Protein AF-A0A6Y5JWX9-F1 (afdb_monomer)

Organism: NCBI:txid399586

Sequence (65 aa):
CTEGGTRRRLKLELRSRGFDGSDEEIDILKRGGGLRFGQSALIYRSGRLQEKQNEPMQELWPGWL

Secondary structure (DSSP, 8-state):
--HHHHHHHHHHHHHTTT----HHHHHHHHTT-EEEETTEEEEEETTEEEEEE--GGGG--TT--

pLDDT: mean 78.92, std 12.76, range [42.25, 89.69]

Mean predicted aligned error: 8.69 Å

Structure (mmCIF, N/CA/C/O backbone):
data_AF-A0A6Y5JWX9-F1
#
_entry.id   AF-A0A6Y5JWX9-F1
#
loop_
_atom_site.group_PDB
_atom_site.id
_atom_site.type_symbol
_atom_site.label_atom_id
_atom_site.label_alt_id
_atom_site.label_comp_id
_atom_site.label_asym_id
_atom_site.label_entity_id
_atom_site.label_seq_id
_atom_site.pdbx_PDB_ins_code
_atom_site.Cartn_x
_atom_site.Cartn_y
_atom_site.Cartn_z
_atom_site.occupancy
_atom_site.B_iso_or_equiv
_atom_site.auth_seq_id
_atom_site.auth_comp_id
_atom_site.auth_asym_id
_atom_site.auth_atom_id
_atom_site.pdbx_PDB_model_num
ATOM 1 N N . CYS A 1 1 ? -17.995 -1.591 10.861 1.00 42.25 1 CYS A N 1
ATOM 2 C CA . CYS A 1 1 ? -16.684 -2.165 10.486 1.00 42.25 1 CYS A CA 1
ATOM 3 C C . CYS A 1 1 ? -15.904 -1.096 9.732 1.00 42.25 1 CYS A C 1
ATOM 5 O O . CYS A 1 1 ? -16.395 -0.607 8.728 1.00 42.25 1 CYS A O 1
ATOM 7 N N . THR A 1 2 ? -14.794 -0.602 10.274 1.00 54.88 2 THR A N 1
ATOM 8 C CA . THR A 1 2 ? -14.198 0.671 9.839 1.00 54.88 2 THR A CA 1
ATOM 9 C C . THR A 1 2 ? -13.342 0.514 8.581 1.00 54.88 2 THR A C 1
ATOM 11 O O . THR A 1 2 ? -12.132 0.313 8.652 1.00 54.88 2 THR A O 1
ATOM 14 N N . GLU A 1 3 ? -13.948 0.698 7.407 1.00 58.75 3 GLU A N 1
ATOM 15 C CA . GLU A 1 3 ? -13.222 0.844 6.133 1.00 58.75 3 GLU A CA 1
ATOM 16 C C . GLU A 1 3 ? -12.152 1.956 6.186 1.00 58.75 3 GLU A C 1
ATOM 18 O O . GLU A 1 3 ? -11.099 1.845 5.553 1.00 58.75 3 GLU A O 1
ATOM 23 N N . GLY A 1 4 ? -12.356 2.978 7.028 1.00 63.56 4 GLY A N 1
ATOM 24 C CA . GLY A 1 4 ? -11.367 4.028 7.297 1.00 63.56 4 GLY A CA 1
ATOM 25 C C . GLY A 1 4 ? -10.122 3.565 8.070 1.00 63.56 4 GLY A C 1
ATOM 26 O O . GLY A 1 4 ? -9.043 4.125 7.880 1.00 63.56 4 GLY A O 1
ATOM 27 N N . GLY A 1 5 ? -10.226 2.520 8.901 1.00 78.94 5 GLY A N 1
ATOM 28 C CA . GLY A 1 5 ? -9.095 1.997 9.679 1.00 78.94 5 GLY A CA 1
ATOM 29 C C . GLY A 1 5 ? -8.097 1.235 8.808 1.00 78.94 5 GLY A C 1
ATOM 30 O O . GLY A 1 5 ? -6.886 1.428 8.914 1.00 78.94 5 GLY A O 1
ATOM 31 N N . THR A 1 6 ? -8.616 0.432 7.881 1.00 79.81 6 THR A N 1
ATOM 32 C CA . THR A 1 6 ? -7.813 -0.350 6.935 1.00 79.81 6 THR A CA 1
ATOM 33 C C . THR A 1 6 ? -7.015 0.545 5.994 1.00 79.81 6 THR A C 1
ATOM 35 O O . THR A 1 6 ? -5.814 0.343 5.826 1.00 79.81 6 THR A O 1
ATOM 38 N N . ARG A 1 7 ? -7.650 1.588 5.439 1.00 81.38 7 ARG A N 1
ATOM 39 C CA . ARG A 1 7 ? -6.986 2.565 4.560 1.00 81.38 7 ARG A CA 1
ATOM 40 C C . ARG A 1 7 ? -5.857 3.290 5.286 1.00 81.38 7 ARG A C 1
ATOM 42 O O . ARG A 1 7 ? -4.751 3.385 4.767 1.00 81.38 7 ARG A O 1
ATOM 49 N N . ARG A 1 8 ? -6.111 3.752 6.515 1.00 84.06 8 ARG A N 1
ATOM 50 C CA . ARG A 1 8 ? -5.104 4.450 7.325 1.00 84.06 8 ARG A CA 1
ATOM 51 C C . ARG A 1 8 ? -3.919 3.546 7.672 1.00 84.06 8 ARG A C 1
ATOM 53 O O . ARG A 1 8 ? -2.784 4.012 7.639 1.00 84.06 8 ARG A O 1
ATOM 60 N N . ARG A 1 9 ? -4.164 2.260 7.950 1.00 84.75 9 ARG A N 1
ATOM 61 C CA . ARG A 1 9 ? -3.088 1.290 8.194 1.00 84.75 9 ARG A CA 1
ATOM 62 C C . ARG A 1 9 ? -2.265 1.019 6.935 1.00 84.75 9 ARG A C 1
ATOM 64 O O . ARG A 1 9 ? -1.045 1.046 7.018 1.00 84.75 9 ARG A O 1
ATOM 71 N N . LEU A 1 10 ? -2.916 0.855 5.783 1.00 86.31 10 LEU A N 1
ATOM 72 C CA . LEU A 1 10 ? -2.232 0.680 4.499 1.00 86.31 10 LEU A CA 1
ATOM 73 C C . LEU A 1 10 ? -1.347 1.875 4.140 1.00 86.31 10 LEU A C 1
ATOM 75 O O . LEU A 1 10 ? -0.202 1.666 3.761 1.00 86.31 10 LEU A O 1
ATOM 79 N N . LYS A 1 11 ? -1.817 3.112 4.349 1.00 88.88 11 LYS A N 1
ATOM 80 C CA . LYS A 1 11 ? -0.991 4.320 4.154 1.00 88.88 11 LYS A CA 1
ATOM 81 C C . LYS A 1 11 ? 0.299 4.281 4.966 1.00 88.88 11 LYS A C 1
ATOM 83 O O . LYS A 1 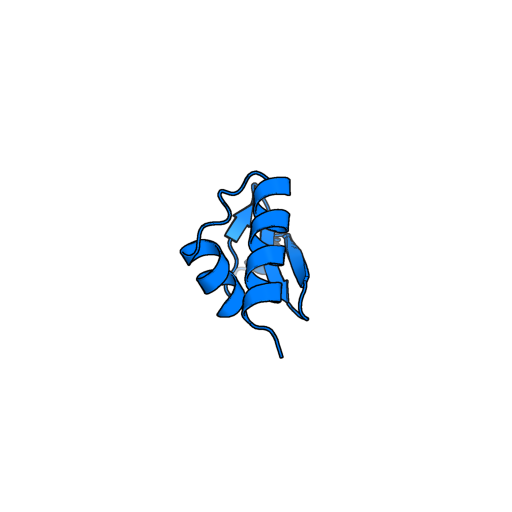11 ? 1.367 4.577 4.443 1.00 88.88 11 LYS A O 1
ATOM 88 N N . LEU A 1 12 ? 0.203 3.910 6.242 1.00 88.06 12 LEU A N 1
ATOM 89 C CA . LEU A 1 12 ? 1.367 3.820 7.126 1.00 88.06 12 LEU A CA 1
ATOM 90 C C . LEU A 1 12 ? 2.324 2.704 6.693 1.00 88.06 12 LEU A C 1
ATOM 92 O O . LEU A 1 12 ? 3.531 2.921 6.632 1.00 88.06 12 LEU A O 1
ATOM 96 N N . GLU A 1 13 ? 1.786 1.533 6.356 1.00 87.62 13 GLU A N 1
ATOM 97 C CA . GLU A 1 13 ? 2.566 0.386 5.887 1.00 87.62 13 GLU A CA 1
ATOM 98 C C . GLU A 1 13 ? 3.284 0.650 4.557 1.00 87.62 13 GLU A C 1
ATOM 100 O O . GLU A 1 13 ? 4.407 0.181 4.373 1.00 87.62 13 GLU A O 1
ATOM 105 N N . LEU A 1 14 ? 2.652 1.404 3.655 1.00 88.94 14 LEU A N 1
ATOM 106 C CA . LEU A 1 14 ? 3.222 1.837 2.380 1.00 88.94 14 LEU A CA 1
ATOM 107 C C . LEU A 1 14 ? 4.333 2.871 2.593 1.00 88.94 14 LEU A C 1
ATOM 109 O O . LEU A 1 14 ? 5.451 2.661 2.125 1.00 88.94 14 LEU A O 1
ATOM 113 N N . ARG A 1 15 ? 4.082 3.920 3.389 1.00 88.75 15 ARG A N 1
ATOM 114 C CA . ARG A 1 15 ? 5.099 4.941 3.709 1.00 88.75 15 ARG A CA 1
ATOM 115 C C . ARG A 1 15 ? 6.320 4.359 4.408 1.00 88.75 15 ARG A C 1
ATOM 117 O O . ARG A 1 15 ? 7.438 4.752 4.098 1.00 88.75 15 ARG A O 1
ATOM 124 N N . SER A 1 16 ? 6.131 3.382 5.295 1.00 85.88 16 SER A N 1
ATOM 125 C CA . SER A 1 16 ? 7.248 2.684 5.947 1.00 85.88 16 SER A CA 1
ATOM 126 C C . SER A 1 16 ? 8.130 1.901 4.969 1.00 85.88 16 SER A C 1
ATOM 128 O O . SER A 1 16 ? 9.272 1.601 5.301 1.00 85.88 16 SER A O 1
ATOM 130 N N . ARG A 1 17 ? 7.604 1.550 3.792 1.00 82.81 17 ARG A N 1
ATOM 131 C CA . ARG A 1 17 ? 8.313 0.829 2.728 1.00 82.81 17 ARG A CA 1
ATOM 132 C C . ARG A 1 17 ? 8.799 1.760 1.610 1.00 82.81 17 ARG A C 1
ATOM 134 O O . ARG A 1 17 ? 9.326 1.277 0.620 1.00 82.81 17 ARG A O 1
ATOM 141 N N . GLY A 1 18 ? 8.643 3.078 1.763 1.00 85.44 18 GLY A N 1
ATOM 142 C CA . GLY A 1 18 ? 9.094 4.072 0.783 1.00 85.44 18 GLY A CA 1
ATOM 143 C C . GLY A 1 18 ? 8.089 4.401 -0.324 1.00 85.44 18 GLY A C 1
ATOM 144 O O . GLY A 1 18 ? 8.456 5.083 -1.275 1.00 85.44 18 GLY A O 1
ATOM 145 N N . PHE A 1 19 ? 6.838 3.951 -0.206 1.00 85.62 19 PHE A N 1
ATOM 146 C CA . PHE A 1 19 ? 5.749 4.372 -1.094 1.00 85.62 19 PHE A CA 1
ATOM 147 C C . PHE A 1 19 ? 5.088 5.652 -0.589 1.00 85.62 19 PHE A C 1
ATOM 149 O O . PHE A 1 19 ? 5.180 5.996 0.591 1.00 85.62 19 PHE A O 1
ATOM 156 N N . ASP A 1 20 ? 4.363 6.334 -1.469 1.00 87.38 20 ASP A N 1
ATOM 157 C CA . ASP A 1 20 ? 3.632 7.547 -1.103 1.00 87.38 20 ASP A CA 1
ATOM 158 C C . ASP A 1 20 ? 2.456 7.230 -0.154 1.00 87.38 20 ASP A C 1
ATOM 160 O O . ASP A 1 20 ? 2.135 8.000 0.758 1.00 87.38 20 ASP A O 1
ATOM 164 N N . GLY A 1 21 ? 1.863 6.037 -0.286 1.00 85.56 21 GLY A N 1
ATOM 165 C CA . GLY A 1 21 ? 0.627 5.698 0.417 1.00 85.56 21 GLY A CA 1
ATOM 166 C C . GLY A 1 21 ? -0.558 6.427 -0.211 1.00 85.56 21 GLY A C 1
ATOM 167 O O . GLY A 1 21 ? -1.500 6.832 0.481 1.00 85.56 21 GLY A O 1
ATOM 168 N N . SER A 1 22 ? -0.485 6.619 -1.522 1.00 88.38 22 SER A N 1
ATOM 169 C CA . SER A 1 22 ? -1.480 7.310 -2.312 1.00 88.38 22 SER A CA 1
ATOM 170 C C . SER A 1 22 ? -2.777 6.511 -2.367 1.00 88.38 22 SER A C 1
ATOM 172 O O . SER A 1 22 ? -2.827 5.288 -2.210 1.00 88.38 22 SER A O 1
ATOM 174 N N . ASP A 1 23 ? -3.877 7.222 -2.565 1.00 87.62 23 ASP A N 1
ATOM 175 C CA . ASP A 1 23 ? -5.198 6.606 -2.569 1.00 87.62 23 ASP A CA 1
ATOM 176 C C . ASP A 1 23 ? -5.394 5.640 -3.742 1.00 87.62 23 ASP A C 1
ATOM 178 O O . ASP A 1 23 ? -6.067 4.627 -3.572 1.00 87.62 23 ASP A O 1
ATOM 182 N N . GLU A 1 24 ? -4.731 5.899 -4.869 1.00 88.69 24 GLU A N 1
ATOM 183 C CA . GLU A 1 24 ? -4.660 4.997 -6.021 1.00 88.69 24 GLU A CA 1
ATOM 184 C C . GLU A 1 24 ? -3.926 3.688 -5.693 1.00 88.69 24 GLU A C 1
ATOM 186 O O . GLU A 1 24 ? -4.442 2.606 -5.959 1.00 88.69 24 GLU A O 1
ATOM 191 N N . GLU A 1 25 ? -2.766 3.765 -5.034 1.00 88.69 25 GLU A N 1
ATOM 192 C CA . GLU A 1 25 ? -1.979 2.595 -4.622 1.00 88.69 25 GLU A CA 1
ATOM 193 C C . GLU A 1 25 ? -2.785 1.665 -3.710 1.00 88.69 25 GLU A C 1
ATOM 195 O O . GLU A 1 25 ? -2.793 0.441 -3.865 1.00 88.69 25 GLU A O 1
ATOM 200 N N . ILE A 1 26 ? -3.518 2.257 -2.767 1.00 88.62 26 ILE A N 1
ATOM 201 C CA . ILE A 1 26 ? -4.410 1.518 -1.875 1.00 88.62 26 ILE A CA 1
ATOM 202 C C . ILE A 1 26 ? -5.571 0.909 -2.648 1.00 88.62 26 ILE A C 1
ATOM 204 O O . ILE A 1 26 ? -5.971 -0.214 -2.344 1.00 88.62 26 ILE A O 1
ATOM 208 N N . ASP A 1 27 ? -6.133 1.632 -3.611 1.00 89.62 27 ASP A N 1
ATOM 209 C CA . ASP A 1 27 ? -7.247 1.138 -4.409 1.00 89.62 27 ASP A CA 1
ATOM 210 C C . ASP A 1 27 ? -6.823 -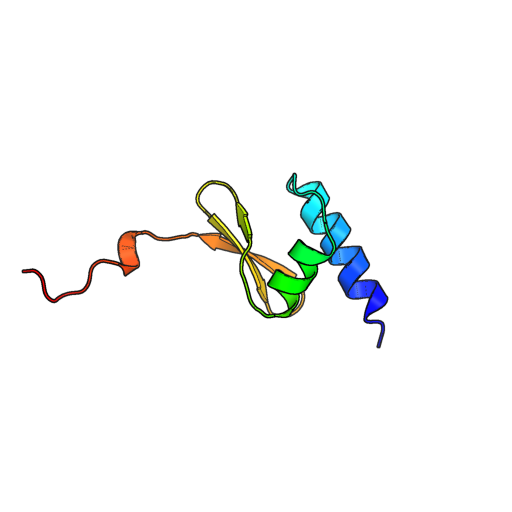0.067 -5.262 1.00 89.62 27 ASP A C 1
ATOM 212 O O . ASP A 1 27 ? -7.503 -1.093 -5.246 1.00 89.62 27 ASP A O 1
ATOM 216 N N . ILE A 1 28 ? -5.640 -0.011 -5.888 1.00 89.62 28 ILE A N 1
ATOM 217 C CA . ILE A 1 28 ? -5.017 -1.139 -6.601 1.00 89.62 28 ILE A CA 1
ATOM 218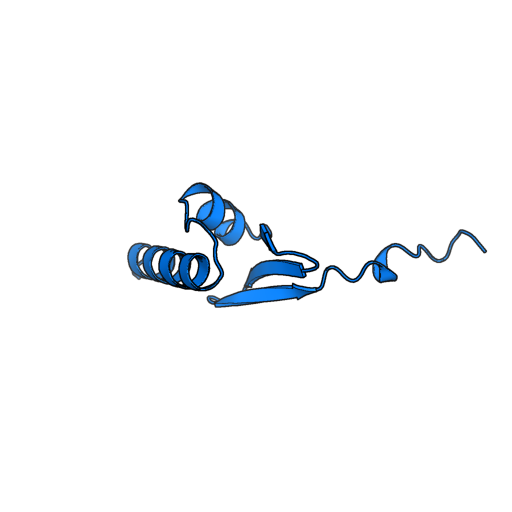 C C . ILE A 1 28 ? -4.908 -2.355 -5.678 1.00 89.62 28 ILE A C 1
ATOM 220 O O . ILE A 1 28 ? -5.375 -3.442 -6.020 1.00 89.62 28 ILE A O 1
ATOM 224 N N . LEU A 1 29 ? -4.351 -2.170 -4.481 1.00 89.25 29 LEU A N 1
ATOM 225 C CA . LEU A 1 29 ? -4.203 -3.230 -3.485 1.00 89.25 29 LEU A CA 1
ATOM 226 C C . LEU A 1 29 ? -5.557 -3.798 -3.031 1.00 89.25 29 LEU A C 1
ATOM 228 O O . LEU A 1 29 ? -5.723 -5.014 -2.941 1.00 89.25 29 LEU A O 1
ATOM 232 N N . LYS A 1 30 ? -6.556 -2.942 -2.782 1.00 86.00 30 LYS A N 1
ATOM 233 C CA . LYS A 1 30 ? -7.910 -3.366 -2.387 1.00 86.00 30 LYS A C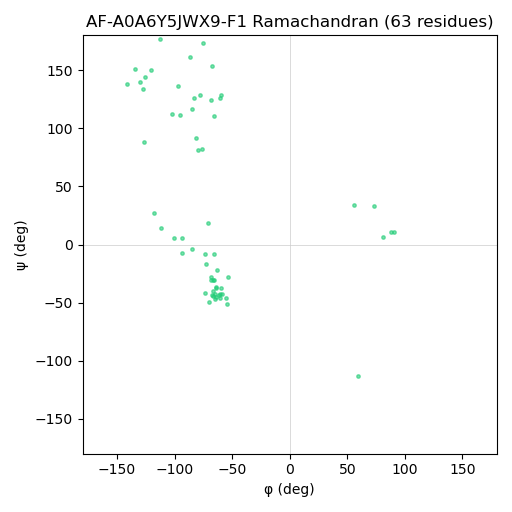A 1
ATOM 234 C C . LYS A 1 30 ? -8.638 -4.122 -3.499 1.00 86.00 30 LYS A C 1
ATOM 236 O O . LYS A 1 30 ? -9.434 -5.002 -3.183 1.00 86.00 30 LYS A O 1
ATOM 241 N N . ARG A 1 31 ? -8.354 -3.818 -4.769 1.00 87.12 31 ARG A N 1
ATOM 242 C CA . ARG A 1 31 ? -8.856 -4.565 -5.935 1.00 87.12 31 ARG A CA 1
ATOM 243 C C . ARG A 1 31 ? -8.167 -5.923 -6.123 1.00 87.12 31 ARG A C 1
ATOM 245 O O . ARG A 1 31 ? -8.611 -6.705 -6.956 1.00 87.12 31 ARG A O 1
ATOM 252 N N . GLY A 1 32 ? -7.111 -6.214 -5.359 1.00 83.88 32 GLY A N 1
ATOM 253 C CA . GLY A 1 32 ? -6.306 -7.432 -5.491 1.00 83.88 32 GLY A CA 1
ATOM 254 C C . GLY A 1 32 ? -5.123 -7.295 -6.454 1.00 83.88 32 GLY A C 1
ATOM 255 O O . GLY A 1 32 ? -4.500 -8.297 -6.801 1.00 83.88 32 GLY A O 1
ATOM 256 N N . GLY A 1 33 ? -4.808 -6.072 -6.883 1.00 85.75 33 GLY A N 1
ATOM 257 C CA . GLY A 1 33 ? -3.606 -5.760 -7.646 1.00 85.75 33 GLY A CA 1
ATOM 258 C C . GLY A 1 33 ? -2.344 -5.750 -6.781 1.00 85.75 33 GLY A C 1
ATOM 259 O O . GLY A 1 33 ? -2.395 -5.859 -5.552 1.00 85.75 33 GLY A O 1
ATOM 260 N N . GLY A 1 34 ? -1.197 -5.612 -7.447 1.00 88.31 34 GLY A N 1
ATOM 261 C CA . GLY A 1 34 ? 0.107 -5.510 -6.802 1.00 88.31 34 GLY A CA 1
ATOM 262 C C . GLY A 1 34 ? 0.874 -4.266 -7.235 1.00 88.31 34 GLY A C 1
ATOM 263 O O . GLY A 1 34 ? 0.802 -3.865 -8.395 1.00 88.31 34 GLY A O 1
ATOM 264 N N . LEU A 1 35 ? 1.616 -3.668 -6.307 1.00 88.56 35 LEU A N 1
ATOM 265 C CA . LEU A 1 35 ? 2.504 -2.534 -6.560 1.00 88.56 35 LEU A CA 1
ATOM 266 C C . LEU A 1 35 ? 3.927 -3.038 -6.759 1.00 88.56 35 LEU A C 1
ATOM 268 O O . LEU A 1 35 ? 4.389 -3.884 -6.001 1.00 88.56 35 LEU A O 1
ATOM 272 N N . ARG A 1 36 ? 4.644 -2.517 -7.754 1.00 84.25 36 ARG A N 1
ATOM 273 C CA . ARG A 1 36 ? 6.040 -2.901 -7.993 1.00 84.25 36 ARG A CA 1
ATOM 274 C C . ARG A 1 36 ? 6.925 -2.381 -6.854 1.00 84.25 36 ARG A C 1
ATOM 276 O O . ARG A 1 36 ? 6.953 -1.182 -6.602 1.00 84.25 36 ARG A O 1
ATOM 283 N N . PHE A 1 37 ? 7.666 -3.274 -6.206 1.00 84.31 37 PHE A N 1
ATOM 284 C CA . PHE A 1 37 ? 8.597 -2.971 -5.122 1.00 84.31 37 PHE A CA 1
ATOM 285 C C . PHE A 1 37 ? 9.984 -3.549 -5.430 1.00 84.31 37 PHE A C 1
ATOM 287 O O . PHE A 1 37 ? 10.304 -4.683 -5.086 1.00 84.31 37 PHE A O 1
ATOM 294 N N . GLY A 1 38 ? 10.820 -2.782 -6.132 1.00 81.75 38 GLY A N 1
ATOM 295 C CA . GLY A 1 38 ? 12.127 -3.270 -6.578 1.00 81.75 38 GLY A CA 1
ATOM 296 C C . GLY A 1 38 ? 11.994 -4.503 -7.481 1.00 81.75 38 GLY A C 1
ATOM 297 O O . GLY A 1 38 ? 11.470 -4.396 -8.589 1.00 81.75 38 GLY A O 1
ATOM 298 N N . GLN A 1 39 ? 12.466 -5.660 -7.001 1.00 80.31 39 GLN A N 1
ATOM 299 C CA . GLN A 1 39 ? 12.372 -6.962 -7.686 1.00 80.31 39 GLN A CA 1
ATOM 300 C C . GLN A 1 39 ? 11.140 -7.791 -7.270 1.00 80.31 39 GLN A C 1
ATOM 302 O O . GLN A 1 39 ? 10.861 -8.837 -7.855 1.00 80.31 39 GLN A O 1
ATOM 307 N N . SER A 1 40 ? 10.392 -7.342 -6.263 1.00 83.31 40 SER A N 1
ATOM 308 C CA . SER A 1 40 ? 9.164 -7.972 -5.785 1.00 83.31 40 SER A CA 1
ATOM 309 C C . SER A 1 40 ? 7.951 -7.078 -6.071 1.00 83.31 40 SER A C 1
ATOM 311 O O . SER A 1 40 ? 8.057 -5.990 -6.641 1.00 83.31 40 SER A O 1
ATOM 313 N N . ALA A 1 41 ? 6.758 -7.557 -5.737 1.00 87.56 41 ALA A N 1
ATOM 314 C CA . ALA A 1 41 ? 5.517 -6.807 -5.815 1.00 87.56 41 ALA A CA 1
ATOM 315 C C . ALA A 1 41 ? 4.790 -6.862 -4.470 1.00 87.56 41 ALA A C 1
ATOM 317 O O . ALA A 1 41 ? 4.635 -7.928 -3.887 1.00 87.56 41 ALA A O 1
ATOM 318 N N . LEU A 1 42 ? 4.296 -5.736 -3.971 1.00 89.19 42 LEU A N 1
ATOM 319 C CA . LEU A 1 42 ? 3.450 -5.698 -2.784 1.00 89.19 42 LEU A CA 1
ATOM 320 C C . LEU A 1 42 ? 2.009 -5.988 -3.169 1.00 89.19 42 LEU A C 1
ATOM 322 O O . LEU A 1 42 ? 1.448 -5.301 -4.013 1.00 89.19 42 LEU A O 1
ATOM 326 N N . ILE A 1 43 ? 1.397 -6.966 -2.516 1.00 89.69 43 ILE A N 1
ATOM 327 C CA . ILE A 1 43 ? -0.011 -7.324 -2.675 1.00 89.69 43 ILE A CA 1
ATOM 328 C C . ILE A 1 43 ? -0.732 -7.189 -1.338 1.00 89.69 43 ILE A C 1
ATOM 330 O O . ILE A 1 43 ? -0.149 -7.397 -0.272 1.00 89.69 43 ILE A O 1
ATOM 334 N N . TYR A 1 44 ? -2.023 -6.877 -1.373 1.00 88.00 44 TYR A N 1
ATOM 335 C CA . TYR A 1 44 ? -2.848 -6.888 -0.172 1.00 88.00 44 TYR A CA 1
ATOM 336 C C . TYR A 1 44 ? -3.702 -8.146 -0.144 1.00 88.00 44 TYR A C 1
ATOM 338 O O . TYR A 1 44 ? -4.593 -8.338 -0.969 1.00 88.00 44 TYR A O 1
ATOM 346 N N . ARG A 1 45 ? -3.416 -9.029 0.813 1.00 84.62 45 ARG A N 1
ATOM 347 C CA . ARG A 1 45 ? -4.092 -10.321 0.935 1.00 84.62 45 ARG A CA 1
ATOM 348 C C . ARG A 1 45 ? -4.329 -10.654 2.398 1.00 84.62 45 ARG A C 1
ATOM 350 O O . ARG A 1 45 ? -3.467 -10.432 3.247 1.00 84.62 45 ARG A O 1
ATOM 357 N N . SER A 1 46 ? -5.514 -11.184 2.694 1.00 82.69 46 SER A N 1
ATOM 358 C CA . SER A 1 46 ? -5.917 -11.577 4.053 1.00 82.69 46 SER A CA 1
ATOM 359 C C . SER A 1 46 ? -5.825 -10.435 5.076 1.00 82.69 46 SER A C 1
ATOM 361 O O . SER A 1 46 ? -5.488 -10.643 6.239 1.00 82.69 46 SER A O 1
ATOM 363 N N . GLY A 1 47 ? -6.097 -9.202 4.640 1.00 81.25 47 GLY A N 1
ATOM 364 C CA . GLY A 1 47 ? -6.094 -8.038 5.521 1.00 81.25 47 GLY A CA 1
ATOM 365 C C . GLY A 1 47 ? -4.710 -7.442 5.814 1.00 81.25 47 GLY A C 1
ATOM 366 O O . GLY A 1 47 ? -4.615 -6.540 6.653 1.00 81.25 47 GLY A O 1
ATOM 367 N N . ARG A 1 48 ? -3.647 -7.928 5.159 1.00 84.38 48 ARG A N 1
ATOM 368 C CA . ARG A 1 48 ? -2.253 -7.511 5.380 1.00 84.38 48 ARG A CA 1
ATOM 369 C C . ARG A 1 48 ? -1.517 -7.259 4.066 1.00 84.38 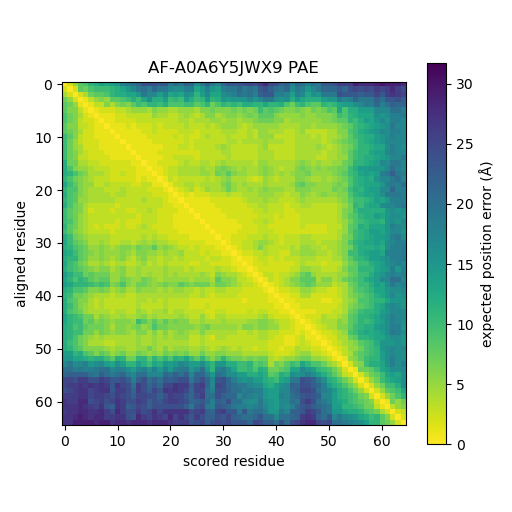48 ARG A C 1
ATOM 371 O O . ARG A 1 48 ? -1.832 -7.877 3.049 1.00 84.38 48 ARG A O 1
ATOM 378 N N . LEU A 1 49 ? -0.538 -6.359 4.110 1.00 86.62 49 LEU A N 1
ATOM 379 C CA . LEU A 1 49 ? 0.382 -6.124 3.003 1.00 86.62 49 LEU A CA 1
ATOM 380 C C . LEU A 1 49 ? 1.443 -7.236 2.986 1.00 86.62 49 LEU A C 1
ATOM 382 O O . LEU A 1 49 ? 2.039 -7.534 4.020 1.00 86.62 49 LEU A O 1
ATOM 386 N N . GLN A 1 50 ? 1.642 -7.875 1.837 1.00 88.44 50 GLN A N 1
ATOM 387 C CA . GLN A 1 50 ? 2.578 -8.982 1.653 1.00 88.44 50 GLN A CA 1
ATOM 388 C C . GLN A 1 50 ? 3.458 -8.725 0.434 1.00 88.44 50 GLN A C 1
ATOM 390 O O . GLN A 1 50 ? 2.973 -8.270 -0.598 1.00 88.44 50 GLN A O 1
ATOM 395 N N . GLU A 1 51 ? 4.741 -9.048 0.542 1.00 88.38 51 GLU A N 1
ATOM 396 C CA . GLU A 1 51 ? 5.676 -9.012 -0.580 1.00 88.38 51 GLU A CA 1
ATOM 397 C C . GLU A 1 51 ? 5.589 -10.330 -1.345 1.00 88.38 51 GLU A C 1
ATOM 399 O O . GLU A 1 51 ? 5.875 -11.407 -0.825 1.00 88.38 51 GLU A O 1
ATOM 404 N N . LYS A 1 52 ? 5.163 -10.247 -2.597 1.00 84.81 52 LYS A N 1
ATOM 405 C CA . LYS A 1 52 ? 5.187 -11.331 -3.564 1.00 84.81 52 LYS A CA 1
ATOM 406 C C . LYS A 1 52 ? 6.461 -11.188 -4.384 1.00 84.81 52 LYS A C 1
ATOM 408 O O . LYS A 1 52 ? 6.586 -10.249 -5.164 1.00 84.81 52 LYS A O 1
ATOM 413 N N . GLN A 1 53 ? 7.408 -12.108 -4.220 1.00 76.56 53 GLN A N 1
ATOM 414 C CA . GLN A 1 53 ? 8.550 -12.178 -5.129 1.00 76.56 53 GLN A CA 1
ATOM 415 C C . GLN A 1 53 ? 8.025 -12.410 -6.543 1.00 76.56 53 GLN A C 1
ATOM 417 O O . GLN A 1 53 ? 7.186 -13.287 -6.771 1.00 76.56 53 GLN A O 1
ATOM 422 N N . ASN A 1 54 ? 8.469 -11.573 -7.474 1.00 64.25 54 ASN A N 1
ATOM 423 C CA . ASN A 1 54 ? 8.179 -11.783 -8.873 1.00 64.25 54 ASN A CA 1
ATOM 424 C C . ASN A 1 54 ? 9.174 -12.845 -9.329 1.00 64.25 54 ASN A C 1
ATOM 426 O O . ASN A 1 54 ? 10.254 -12.501 -9.784 1.00 64.25 54 A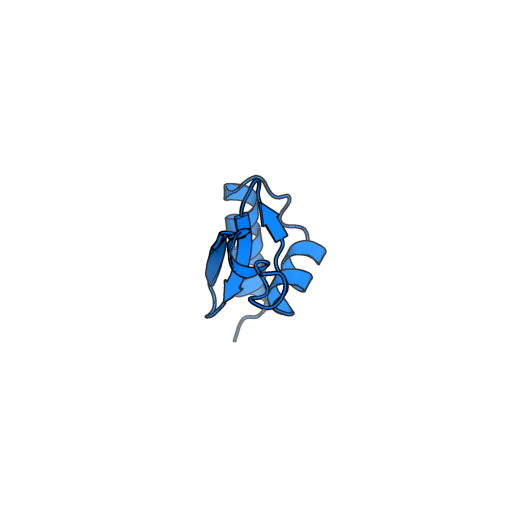SN A O 1
ATOM 430 N N . GLU A 1 55 ? 8.889 -14.122 -9.068 1.00 58.84 55 GLU A N 1
ATOM 431 C CA . GLU A 1 55 ? 9.758 -15.189 -9.550 1.00 58.84 55 GLU A CA 1
ATOM 432 C C . GLU A 1 55 ? 9.677 -15.202 -11.082 1.00 58.84 55 GLU A C 1
ATOM 434 O O . GLU A 1 55 ? 8.636 -15.591 -11.619 1.00 58.84 55 GLU A O 1
ATOM 439 N N . PRO A 1 56 ? 10.745 -14.822 -11.813 1.00 56.78 56 PRO A N 1
ATOM 440 C CA . PRO A 1 56 ? 10.759 -14.940 -13.272 1.00 56.78 56 PRO A CA 1
ATOM 441 C C . PRO A 1 56 ? 10.711 -16.411 -13.723 1.00 56.78 56 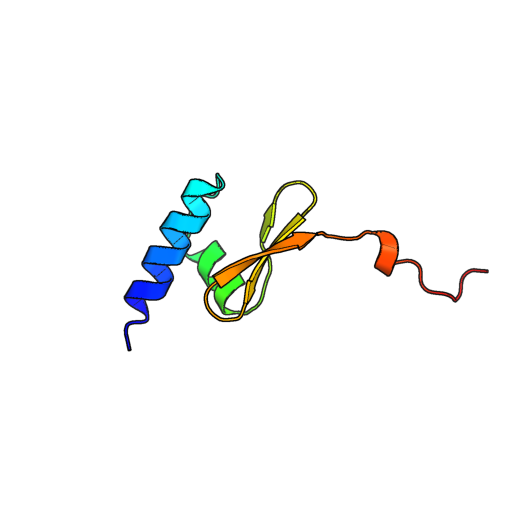PRO A C 1
ATOM 443 O O . PRO A 1 56 ? 10.547 -16.708 -14.900 1.00 56.78 56 PRO A O 1
ATOM 446 N N . MET A 1 57 ? 10.837 -17.356 -12.786 1.00 52.78 57 MET A N 1
ATOM 447 C CA . MET A 1 57 ? 10.891 -18.787 -13.059 1.00 52.78 57 MET A CA 1
ATOM 448 C C . MET A 1 57 ? 9.541 -19.387 -13.483 1.00 52.78 57 MET A C 1
ATOM 450 O O . MET A 1 57 ? 9.526 -20.467 -14.066 1.00 52.78 57 MET A O 1
ATOM 454 N N . GLN A 1 58 ? 8.413 -18.700 -13.249 1.00 52.78 58 GLN A N 1
ATOM 455 C CA . GLN A 1 58 ? 7.087 -19.187 -13.668 1.00 52.78 58 GLN A CA 1
ATOM 456 C C . GLN A 1 58 ? 6.722 -18.840 -15.121 1.00 52.78 58 GLN A C 1
ATOM 458 O O . GLN A 1 58 ? 5.687 -19.295 -15.602 1.00 52.78 58 GLN A O 1
ATOM 463 N N . GLU A 1 59 ? 7.563 -18.090 -15.842 1.00 52.19 59 GLU A N 1
ATOM 464 C CA . GLU A 1 59 ? 7.372 -17.822 -17.279 1.00 52.19 59 GLU A CA 1
ATOM 465 C C . GLU A 1 59 ? 8.114 -18.818 -18.190 1.00 52.19 59 GLU A C 1
ATOM 467 O O . GLU A 1 59 ? 8.075 -18.692 -19.414 1.00 52.19 59 GLU A O 1
ATOM 472 N N . LEU A 1 60 ? 8.741 -19.857 -17.625 1.00 57.16 60 LEU A N 1
ATOM 473 C CA . LEU A 1 60 ? 9.207 -21.012 -18.394 1.00 57.16 60 LEU A CA 1
ATOM 474 C C . LEU A 1 60 ? 8.007 -21.906 -18.734 1.00 57.16 60 LEU A C 1
ATOM 476 O O . LEU A 1 60 ? 7.724 -22.893 -18.054 1.00 57.16 60 LEU A O 1
ATOM 480 N N . TRP A 1 61 ? 7.276 -21.550 -19.792 1.00 60.84 61 TRP A N 1
ATOM 481 C CA . TRP A 1 61 ? 6.280 -22.443 -20.381 1.00 60.84 61 TRP A CA 1
ATOM 482 C C . TRP A 1 61 ? 6.986 -23.723 -20.856 1.00 60.84 61 TRP A C 1
ATOM 484 O O . TRP A 1 61 ? 7.929 -23.628 -21.643 1.00 60.84 61 TRP A O 1
ATOM 494 N N . PRO A 1 62 ? 6.542 -24.924 -20.443 1.00 63.12 62 PRO A N 1
ATOM 495 C CA . PRO A 1 62 ? 7.237 -26.188 -20.716 1.00 63.12 62 PRO A CA 1
ATOM 496 C C . PRO A 1 62 ? 7.180 -26.644 -22.192 1.00 63.12 62 PRO A C 1
ATOM 498 O O . PRO A 1 62 ? 7.385 -27.817 -22.476 1.00 63.12 62 PRO A O 1
ATOM 501 N N . GLY A 1 63 ? 6.870 -25.748 -23.135 1.00 62.66 63 GLY A N 1
ATOM 502 C CA . GLY A 1 63 ? 6.607 -26.059 -24.546 1.00 62.66 63 GLY A CA 1
ATOM 503 C C . GLY A 1 63 ? 7.649 -25.555 -25.551 1.00 62.66 63 GLY A C 1
ATOM 504 O O . GLY A 1 63 ? 7.338 -25.508 -26.734 1.00 62.66 63 GLY A O 1
ATOM 505 N N . TRP A 1 64 ? 8.836 -25.133 -25.105 1.00 66.56 64 TRP A N 1
ATOM 506 C CA . TRP A 1 64 ? 9.936 -24.645 -25.963 1.00 66.56 64 TRP A CA 1
ATOM 507 C C . TRP A 1 64 ? 11.208 -25.517 -25.868 1.00 66.56 64 TRP A C 1
ATOM 509 O O . TRP A 1 64 ? 12.315 -25.016 -26.062 1.00 6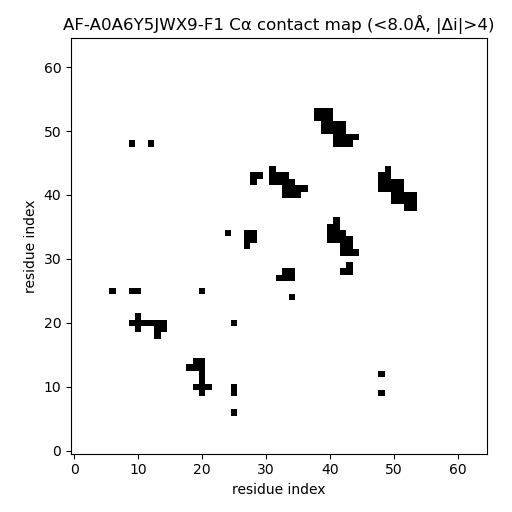6.56 64 TRP A O 1
ATOM 519 N N . LEU A 1 65 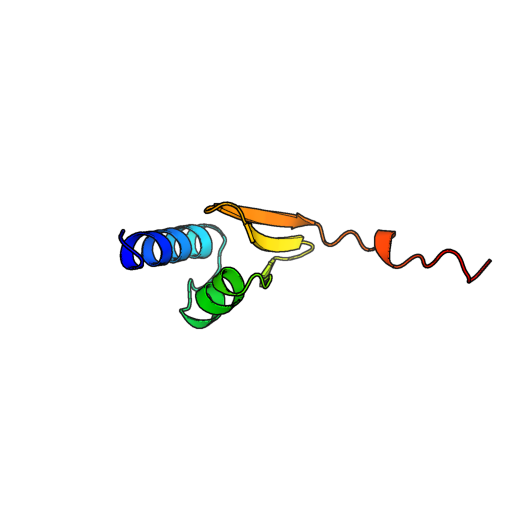? 11.056 -26.807 -25.542 1.00 55.69 65 LEU A N 1
ATOM 520 C CA . LEU A 1 65 ? 12.124 -27.816 -25.595 1.00 55.69 65 LEU A CA 1
ATOM 521 C C . LEU A 1 65 ? 11.911 -28.768 -26.772 1.00 55.69 65 LEU A C 1
ATOM 523 O O . LEU A 1 65 ? 10.748 -29.184 -26.972 1.00 55.69 65 LEU A O 1
#

Solvent-accessible surface area (backbone atoms only — not comparable to full-atom values): 4026 Å² total; per-residue (Å²): 132,65,69,69,56,56,54,56,51,48,29,51,58,30,42,77,71,73,41,88,40,45,73,65,61,51,48,40,24,73,75,64,35,66,47,86,47,92,75,28,26,40,29,44,56,96,92,40,83,42,81,41,72,60,64,74,73,77,73,66,65,92,80,85,124

Foldseek 3Di:
DDPVVLLVVQLVVQVVLVHNSDPVQVVCQVVQHWDDRPQWTWHNDPSDIDTGHPPPVVPPDVPPD

Radius of gyration: 14.5 Å; Cα contacts (8 Å, |Δi|>4): 62; chains: 1; bounding box: 29×35×36 Å

Nearest PDB structures (foldseek):
  7np8-assembly1_B  TM=4.699E-01  e=2.465E+00  Methanocaldococcus jannaschii DSM 2661
  7npa-assembly4_N  TM=4.825E-01  e=6.926E+00  Methanothermococcus thermolithotrophicus DSM 2095
  8x5t-assembly1_C  TM=4.285E-01  e=6.465E+00  Thermus thermophilus HB8